Protein AF-A0A1W2E796-F1 (afdb_monomer)

Secondary structure (DSSP, 8-state):
---HHHHHHHHHHHHHHHHTT-SS-HHHHHHHHHHHH-PEEEEEEEE-TT--EEEEEEEEE-TTS-EEETTGGGGTSS-SSEEE-TT-GGGGGEEPPP-SSS-TTT-GGGTTS---SS-HHHHHHHHHHTT---TTTTSS--HHHHHHHHHHHTTSHHHHHHHHHHHHTT-----

Sequence (175 aa):
MLSKDDMAAIKDYRHEMRLAGCWGACYEVSCFIEHRYGFRRFDGVYQLSDGTPVFKHSWNVTPDGGIIDGTADQFFHGEDVATHGAGDPRAVRYREKFTRAHNPARVDWLAAHTYIGMPDEEFWSTRYSERRLGPGWWLLDNSDYLAWLNDNADRYWLFARKREEYQTLGYDCAV

Foldseek 3Di:
DDDPVRLVVLLVQQLVVLLVQDDLCQVVSQVVCCVVPVFAKDWAFFADPLRQTDDTGMWTADPQGKTWGSRCVLLVPPDNIDTGGHPRPSCLRDDHFFDPVRDLVVDVVCVPRRDPPDGNVCSVVVCVVVVNDAQSNVDPDCPVVLVCLVVCCVSRVVSVVVVVVRVVSVDPSDD

Solvent-accessible surface area (backbone atoms only — not comparable to full-atom values): 9917 Å² total; per-residue (Å²): 133,84,53,74,68,53,54,48,54,44,48,53,51,34,51,53,39,28,64,74,57,34,77,70,24,24,60,63,39,20,50,49,43,23,73,75,71,68,24,48,62,46,72,25,27,34,35,44,97,72,29,46,71,72,47,83,39,33,30,22,36,39,98,79,59,18,41,39,26,61,41,37,43,77,72,67,80,85,37,55,64,38,75,40,58,56,85,38,78,70,55,73,28,58,40,72,67,41,35,96,86,51,32,47,94,81,32,77,94,42,54,88,52,70,64,72,84,70,32,49,69,58,51,52,56,50,35,53,75,69,66,72,59,60,86,53,62,92,43,97,71,35,62,68,53,38,52,49,49,60,77,41,11,83,73,21,62,57,48,32,53,50,51,51,51,40,46,75,72,68,45,83,61,76,130

pLDDT: mean 90.99, std 6.76, range [50.22, 98.62]

Structure (mmCIF, N/CA/C/O backbone):
data_AF-A0A1W2E796-F1
#
_entry.id   AF-A0A1W2E796-F1
#
loop_
_atom_site.group_PDB
_atom_site.id
_atom_site.type_symbol
_atom_site.label_atom_id
_atom_site.label_alt_id
_atom_site.label_comp_id
_atom_site.label_asym_id
_atom_site.label_entity_id
_atom_site.label_seq_id
_atom_site.pdbx_PDB_ins_code
_atom_site.Cartn_x
_atom_site.Cartn_y
_atom_site.Cartn_z
_atom_site.occupancy
_atom_site.B_iso_or_equiv
_atom_site.auth_seq_id
_atom_site.auth_comp_id
_atom_site.auth_asym_id
_atom_site.auth_atom_id
_atom_site.pdbx_PDB_model_num
ATOM 1 N N . MET A 1 1 ? -9.153 -1.750 19.933 1.00 77.00 1 MET A N 1
ATOM 2 C CA . MET A 1 1 ? -8.018 -2.553 19.426 1.00 77.00 1 MET A CA 1
ATOM 3 C C . MET A 1 1 ? -8.557 -3.919 19.025 1.00 77.00 1 MET A C 1
ATOM 5 O O . MET A 1 1 ? -9.412 -4.422 19.745 1.00 77.00 1 MET A O 1
ATOM 9 N N . LEU A 1 2 ? -8.135 -4.461 17.881 1.00 90.75 2 LEU A N 1
ATOM 10 C CA . LEU A 1 2 ? -8.587 -5.773 17.400 1.00 90.75 2 LEU A CA 1
ATOM 11 C C . LEU A 1 2 ? -8.059 -6.905 18.291 1.00 90.75 2 LEU A C 1
ATOM 13 O O . LEU A 1 2 ? -6.928 -6.832 18.777 1.00 90.75 2 LEU A O 1
ATOM 17 N N . SER A 1 3 ? -8.863 -7.948 18.501 1.00 94.88 3 SER A N 1
ATOM 18 C CA . SER A 1 3 ? -8.407 -9.180 19.154 1.00 94.88 3 SER A CA 1
ATOM 19 C C . SER A 1 3 ? -7.580 -10.044 18.192 1.00 94.88 3 SER A C 1
ATOM 21 O O . SER A 1 3 ? -7.547 -9.803 16.986 1.00 94.88 3 SER A O 1
ATOM 23 N N . LYS A 1 4 ? -6.917 -11.090 18.703 1.00 94.62 4 LYS A N 1
ATOM 24 C CA . LYS A 1 4 ? -6.199 -12.050 17.844 1.00 94.62 4 LYS A CA 1
ATOM 25 C C . LYS A 1 4 ? -7.134 -12.755 16.859 1.00 94.62 4 LYS A C 1
ATOM 27 O O . LYS A 1 4 ? -6.747 -12.950 15.710 1.00 94.62 4 LYS A O 1
ATOM 32 N N . ASP A 1 5 ? -8.344 -13.082 17.297 1.00 97.06 5 ASP A N 1
ATOM 33 C CA . ASP A 1 5 ? -9.340 -13.764 16.468 1.00 97.06 5 ASP A CA 1
ATOM 34 C C . ASP A 1 5 ? -9.862 -12.838 15.365 1.00 97.06 5 ASP A C 1
ATOM 36 O O . ASP A 1 5 ? -10.059 -13.270 14.231 1.00 97.06 5 ASP A O 1
ATOM 40 N N . ASP A 1 6 ? -9.996 -11.540 15.653 1.00 97.25 6 ASP A N 1
ATOM 41 C CA . ASP A 1 6 ? -10.352 -10.558 14.627 1.00 97.25 6 ASP A CA 1
ATOM 42 C C . ASP A 1 6 ? -9.260 -10.429 13.566 1.00 97.25 6 ASP A C 1
ATOM 44 O O . ASP A 1 6 ? -9.542 -10.411 12.370 1.00 97.25 6 ASP A O 1
ATOM 48 N N . MET A 1 7 ? -7.998 -10.384 14.001 1.00 97.00 7 MET A N 1
ATOM 49 C CA . MET A 1 7 ? -6.854 -10.328 13.093 1.00 97.00 7 MET A CA 1
ATOM 50 C C . MET A 1 7 ? -6.779 -11.588 12.224 1.00 97.00 7 MET A C 1
ATOM 52 O O . MET A 1 7 ? -6.464 -11.484 11.044 1.00 97.00 7 MET A O 1
ATOM 56 N N . ALA A 1 8 ? -7.090 -12.765 12.774 1.00 97.56 8 ALA A N 1
ATOM 57 C CA . ALA A 1 8 ? -7.173 -14.005 12.005 1.00 97.56 8 ALA A CA 1
ATOM 58 C C . ALA A 1 8 ? -8.294 -13.947 10.955 1.00 97.56 8 ALA A C 1
ATOM 60 O O . ALA A 1 8 ? -8.035 -14.198 9.782 1.00 97.56 8 ALA A O 1
ATOM 61 N N . ALA A 1 9 ? -9.496 -13.504 11.335 1.00 98.19 9 ALA A N 1
ATOM 62 C CA . ALA A 1 9 ? -10.619 -13.374 10.406 1.00 98.19 9 ALA A CA 1
ATOM 63 C C . ALA A 1 9 ? -10.318 -12.415 9.239 1.00 98.19 9 ALA A C 1
ATOM 65 O O . ALA A 1 9 ? -10.684 -12.690 8.097 1.00 98.19 9 ALA A O 1
ATOM 66 N N . ILE A 1 10 ? -9.620 -11.307 9.506 1.00 98.38 10 ILE A N 1
ATOM 67 C CA . ILE A 1 10 ? -9.170 -10.369 8.467 1.00 98.38 10 ILE A CA 1
ATOM 68 C C . ILE A 1 10 ? -8.186 -11.045 7.506 1.00 98.38 10 ILE A C 1
ATOM 70 O O . ILE A 1 10 ? -8.318 -10.895 6.291 1.00 98.38 10 ILE A O 1
ATOM 74 N N . LYS A 1 11 ? -7.214 -11.803 8.029 1.00 97.50 11 LYS A N 1
ATOM 75 C CA . LYS A 1 11 ? -6.225 -12.520 7.209 1.00 97.50 11 LYS A CA 1
ATOM 76 C C . LYS A 1 11 ? -6.872 -13.582 6.330 1.00 97.50 11 LYS A C 1
ATOM 78 O O . LYS A 1 11 ? -6.519 -13.680 5.155 1.00 97.50 11 LYS A O 1
ATOM 83 N N . ASP A 1 12 ? -7.818 -14.334 6.882 1.00 98.00 12 ASP A N 1
ATOM 84 C CA . ASP A 1 12 ? -8.542 -15.375 6.156 1.00 98.00 12 ASP A CA 1
ATOM 85 C C . ASP A 1 12 ? -9.365 -14.764 5.018 1.00 98.00 12 ASP A C 1
ATOM 87 O O . ASP A 1 12 ? -9.247 -15.193 3.869 1.00 98.00 12 ASP A O 1
ATOM 91 N N . TYR A 1 13 ? -10.106 -13.687 5.299 1.00 98.25 13 TYR A N 1
ATOM 92 C CA . TYR A 1 13 ? -10.874 -12.978 4.276 1.00 98.25 13 TYR A CA 1
ATOM 93 C C . TYR A 1 13 ? -9.971 -12.377 3.190 1.00 98.25 13 TYR A C 1
ATOM 95 O O . TYR A 1 13 ? -10.226 -12.527 1.995 1.00 98.25 13 TYR A O 1
ATOM 103 N N . ARG A 1 14 ? -8.853 -11.751 3.578 1.00 97.44 14 ARG A N 1
ATOM 104 C CA . ARG A 1 14 ? -7.844 -11.256 2.630 1.00 97.44 14 ARG A CA 1
ATOM 105 C C . ARG A 1 14 ? -7.321 -12.368 1.730 1.00 97.44 14 ARG A C 1
ATOM 107 O O . ARG A 1 14 ? -7.139 -12.154 0.531 1.00 97.44 14 ARG A O 1
ATOM 114 N N . HIS A 1 15 ? -7.042 -13.536 2.301 1.00 95.94 15 HIS A N 1
ATOM 115 C CA . HIS A 1 15 ? -6.559 -14.678 1.543 1.00 95.94 15 HIS A CA 1
ATOM 116 C C . HIS A 1 15 ? -7.599 -15.150 0.519 1.00 95.94 15 HIS A C 1
ATOM 118 O O . HIS A 1 15 ? -7.257 -15.329 -0.651 1.00 95.94 15 HIS A O 1
ATOM 124 N N . GLU A 1 16 ? -8.862 -15.266 0.930 1.00 96.69 16 GLU A N 1
ATOM 125 C CA . GLU A 1 16 ? -9.983 -15.609 0.052 1.00 96.69 16 GLU A CA 1
ATOM 126 C C . GLU A 1 16 ? -10.111 -14.627 -1.123 1.00 96.69 16 GLU A C 1
ATOM 128 O O . GLU A 1 16 ? -10.174 -15.045 -2.279 1.00 96.69 16 GLU A O 1
ATOM 133 N N . MET A 1 17 ? -10.058 -13.319 -0.859 1.00 96.50 17 MET A N 1
ATOM 134 C CA . MET A 1 17 ? -10.175 -12.301 -1.912 1.00 96.50 17 MET A CA 1
ATOM 135 C C . MET A 1 17 ? -8.996 -12.328 -2.889 1.00 96.50 17 MET A C 1
ATOM 137 O O . MET A 1 17 ? -9.176 -12.173 -4.098 1.00 96.50 17 MET A O 1
ATOM 141 N N . ARG A 1 18 ? -7.775 -12.592 -2.412 1.00 94.50 18 ARG A N 1
ATOM 142 C CA . ARG A 1 18 ? -6.616 -12.766 -3.304 1.00 94.50 18 ARG A CA 1
ATOM 143 C C . ARG A 1 18 ? -6.764 -13.991 -4.203 1.00 94.50 18 ARG A C 1
ATOM 145 O O . ARG A 1 18 ? -6.424 -13.911 -5.382 1.00 94.50 18 ARG A O 1
ATOM 152 N N . LEU A 1 19 ? -7.301 -15.096 -3.680 1.00 93.38 19 LEU A N 1
ATOM 153 C CA . LEU A 1 19 ? -7.630 -16.279 -4.485 1.00 93.38 19 LEU A CA 1
ATOM 154 C C . LEU A 1 19 ? -8.723 -15.982 -5.521 1.00 93.38 19 LEU A C 1
ATOM 156 O O . LEU A 1 19 ? -8.647 -16.476 -6.644 1.00 93.38 19 LEU A O 1
ATOM 160 N N . ALA A 1 20 ? -9.692 -15.129 -5.181 1.00 92.56 20 ALA A N 1
ATOM 161 C CA . ALA A 1 20 ? -10.734 -14.669 -6.099 1.00 92.56 20 ALA A CA 1
ATOM 162 C C . ALA A 1 20 ? -10.224 -13.701 -7.187 1.00 92.56 20 ALA A C 1
ATOM 164 O O . ALA A 1 20 ? -10.964 -13.360 -8.109 1.00 92.56 20 ALA A O 1
ATOM 165 N N . GLY A 1 21 ? -8.955 -13.283 -7.127 1.00 86.12 21 GLY A N 1
ATOM 166 C CA . GLY A 1 21 ? -8.363 -12.381 -8.107 1.00 86.12 21 GLY A CA 1
ATOM 167 C C . GLY A 1 21 ? -8.422 -10.910 -7.735 1.00 86.12 21 GLY A C 1
ATOM 168 O O . GLY A 1 21 ? -8.435 -10.079 -8.633 1.00 86.12 21 GLY A O 1
ATOM 169 N N . CYS A 1 22 ? -8.440 -10.559 -6.452 1.00 85.88 22 CYS A N 1
ATOM 170 C CA . CYS A 1 22 ? -8.229 -9.181 -6.015 1.00 85.88 22 CYS A CA 1
ATOM 171 C C . CYS A 1 22 ? -6.731 -8.953 -5.749 1.00 85.88 22 CYS A C 1
ATOM 173 O O . CYS A 1 22 ? -6.144 -9.563 -4.852 1.00 85.88 22 CYS A O 1
ATOM 175 N N . TRP A 1 23 ? -6.081 -8.078 -6.526 1.00 82.25 23 TRP A N 1
ATOM 176 C CA . TRP A 1 23 ? -4.669 -7.738 -6.303 1.00 82.25 23 TRP A CA 1
ATOM 177 C C . TRP A 1 23 ? -4.536 -6.905 -5.039 1.00 82.25 23 TRP A C 1
ATOM 179 O O . TRP A 1 23 ? -5.176 -5.863 -4.924 1.00 82.25 23 TRP A O 1
ATOM 189 N N . GLY A 1 24 ? -3.747 -7.361 -4.070 1.00 77.88 24 GLY A N 1
ATOM 190 C CA . GLY A 1 24 ? -3.582 -6.640 -2.807 1.00 77.88 24 GLY A CA 1
ATOM 191 C C . GLY A 1 24 ? -4.846 -6.546 -1.935 1.00 77.88 24 GLY A C 1
ATOM 192 O O . GLY A 1 24 ? -4.701 -6.225 -0.769 1.00 77.88 24 GLY A O 1
ATOM 193 N N . ALA A 1 25 ? -6.044 -6.880 -2.439 1.00 94.81 25 ALA A N 1
ATOM 194 C CA . ALA A 1 25 ? -7.341 -7.004 -1.750 1.00 94.81 25 ALA A CA 1
ATOM 195 C C . ALA A 1 25 ? -7.724 -5.875 -0.764 1.00 94.81 25 ALA A C 1
ATOM 197 O O . ALA A 1 25 ? -8.608 -6.056 0.072 1.00 94.81 25 ALA A O 1
ATOM 198 N N . CYS A 1 26 ? -7.055 -4.719 -0.815 1.00 96.94 26 CYS A N 1
ATOM 199 C CA . CYS A 1 26 ? -7.192 -3.659 0.186 1.00 96.94 26 CYS A CA 1
ATOM 200 C C . CYS A 1 26 ? -8.608 -3.080 0.227 1.00 96.94 26 CYS A C 1
ATOM 202 O O . CYS A 1 26 ? -9.157 -2.848 1.306 1.00 96.94 26 CYS A O 1
ATOM 204 N N . TYR A 1 27 ? -9.243 -2.914 -0.933 1.00 97.06 27 TYR A N 1
ATOM 205 C CA . TYR A 1 27 ? -10.616 -2.432 -1.015 1.00 97.06 27 TYR A CA 1
ATOM 206 C C . TYR A 1 27 ? -11.592 -3.425 -0.373 1.00 97.06 27 TYR A C 1
ATOM 208 O O . TYR A 1 27 ? -12.338 -3.063 0.533 1.00 97.06 27 TYR A O 1
ATOM 216 N N . GLU A 1 28 ? -11.554 -4.692 -0.784 1.00 98.31 28 GLU A N 1
ATOM 217 C CA . GLU A 1 28 ? -12.464 -5.725 -0.292 1.00 98.31 28 GLU A CA 1
ATOM 218 C C . GLU A 1 28 ? -12.282 -5.952 1.210 1.00 98.31 28 GLU A C 1
ATOM 220 O O . GLU A 1 28 ? -13.256 -5.979 1.964 1.00 98.31 28 GLU A O 1
ATOM 225 N N . VAL A 1 29 ? -11.033 -6.060 1.667 1.00 98.50 29 VAL A N 1
ATOM 226 C CA . VAL A 1 29 ? -10.709 -6.270 3.082 1.00 98.50 29 VAL A CA 1
ATOM 227 C C . VAL A 1 29 ? -11.136 -5.075 3.927 1.00 98.50 29 VAL A C 1
ATOM 229 O O . VAL A 1 29 ? -11.687 -5.262 5.011 1.00 98.50 29 VAL A O 1
ATOM 232 N N . SER A 1 30 ? -10.948 -3.849 3.441 1.00 98.44 30 SER A N 1
ATOM 233 C CA . SER A 1 30 ? -11.383 -2.666 4.185 1.00 98.44 30 SER A CA 1
ATOM 234 C C . SER A 1 30 ? -12.910 -2.524 4.236 1.00 98.44 30 SER A C 1
ATOM 236 O O . SER A 1 30 ? -13.445 -2.123 5.273 1.00 98.44 30 SER A O 1
ATOM 238 N N . CYS A 1 31 ? -13.638 -2.940 3.193 1.00 98.50 31 CYS A N 1
ATOM 239 C CA . CYS A 1 31 ? -15.100 -3.082 3.235 1.00 98.50 31 CYS A CA 1
ATOM 240 C C . CYS A 1 31 ? -15.539 -4.144 4.253 1.00 98.50 31 CYS A C 1
ATOM 242 O O . CYS A 1 31 ? -16.462 -3.911 5.034 1.00 98.50 31 CYS A O 1
ATOM 244 N N . PHE A 1 32 ? -14.864 -5.297 4.292 1.00 98.62 32 PHE A N 1
ATOM 245 C CA . PHE A 1 32 ? -15.122 -6.330 5.297 1.00 98.62 32 PHE A CA 1
ATOM 246 C C . PHE A 1 32 ? -14.927 -5.798 6.719 1.00 98.62 32 PHE A C 1
ATOM 248 O O . PHE A 1 32 ? -15.794 -5.997 7.571 1.00 98.62 32 PHE A O 1
ATOM 255 N N . ILE A 1 33 ? -13.831 -5.078 6.971 1.00 98.50 33 ILE A N 1
ATOM 256 C CA . ILE A 1 33 ? -13.550 -4.485 8.282 1.00 98.50 33 ILE A CA 1
ATOM 257 C C . ILE A 1 33 ? -14.624 -3.453 8.657 1.00 98.50 33 ILE A C 1
ATOM 259 O O . ILE A 1 33 ? -15.108 -3.455 9.791 1.00 98.50 33 ILE A O 1
ATOM 263 N N . GLU A 1 34 ? -15.034 -2.604 7.713 1.00 98.50 34 GLU A N 1
ATOM 264 C CA . GLU A 1 34 ? -16.083 -1.605 7.931 1.00 98.50 34 GLU A CA 1
ATOM 265 C C . GLU A 1 34 ? -17.417 -2.257 8.291 1.00 98.50 34 GLU A C 1
ATOM 267 O O . GLU A 1 34 ? -18.029 -1.897 9.297 1.00 98.50 34 GLU A O 1
ATOM 272 N N . HIS A 1 35 ? -17.844 -3.264 7.532 1.00 98.38 35 HIS A N 1
ATOM 273 C CA . HIS A 1 35 ? -19.115 -3.939 7.777 1.00 98.38 35 HIS A CA 1
ATOM 274 C C . HIS A 1 35 ? -19.115 -4.797 9.041 1.00 98.38 35 HIS A C 1
ATOM 276 O O . HIS A 1 35 ? -20.128 -4.857 9.738 1.00 98.38 35 HIS A O 1
ATOM 282 N N . ARG A 1 36 ? -18.002 -5.468 9.349 1.00 98.12 36 ARG A N 1
ATOM 283 C CA . ARG A 1 36 ? -17.921 -6.388 10.488 1.00 98.12 36 ARG A CA 1
ATOM 284 C C . ARG A 1 36 ? -17.690 -5.673 11.814 1.00 98.12 36 ARG A C 1
ATOM 286 O O . ARG A 1 36 ? -18.239 -6.099 12.827 1.00 98.12 36 ARG A O 1
ATOM 293 N N . TYR A 1 37 ? -16.877 -4.619 11.814 1.00 97.19 37 TYR A N 1
ATOM 294 C CA . TYR A 1 37 ? -16.407 -3.965 13.039 1.00 97.19 37 TYR A CA 1
ATOM 295 C C . TYR A 1 37 ? -16.870 -2.511 13.180 1.00 97.19 37 TYR A C 1
ATOM 297 O O . TYR A 1 37 ? -16.669 -1.909 14.233 1.00 97.19 37 TYR A O 1
ATOM 305 N N . GLY A 1 38 ? -17.489 -1.931 12.147 1.00 97.50 38 GLY A N 1
ATOM 306 C CA . GLY A 1 38 ? -17.950 -0.541 12.158 1.00 97.50 38 GLY A CA 1
ATOM 307 C C . GLY A 1 38 ? -16.827 0.491 12.023 1.00 97.50 38 GLY A C 1
ATOM 308 O O . GLY A 1 38 ? -17.042 1.667 12.317 1.00 97.50 38 GLY A O 1
ATOM 309 N N . PHE A 1 39 ? -15.622 0.081 11.616 1.00 98.06 39 PHE A N 1
ATOM 310 C CA . PHE A 1 39 ? -14.493 0.996 11.431 1.00 98.06 39 PHE A CA 1
ATOM 311 C C . PHE A 1 39 ? -14.528 1.610 10.038 1.00 98.06 39 PHE A C 1
ATOM 313 O O . PHE A 1 39 ? -14.464 0.899 9.037 1.00 98.06 39 PHE A O 1
ATOM 320 N N . ARG A 1 40 ? -14.606 2.938 9.972 1.00 98.06 40 ARG A N 1
ATOM 321 C CA . ARG A 1 40 ? -14.843 3.665 8.725 1.00 98.06 40 ARG A CA 1
ATOM 322 C C . ARG A 1 40 ? -13.733 3.407 7.717 1.00 98.06 40 ARG A C 1
ATOM 324 O O . ARG A 1 40 ? -12.563 3.592 8.038 1.00 98.06 40 ARG A O 1
ATOM 331 N N . ARG A 1 41 ? -14.098 3.054 6.492 1.00 98.19 41 ARG A N 1
ATOM 332 C CA . ARG A 1 41 ? -13.163 2.868 5.385 1.00 98.19 41 ARG A CA 1
ATOM 333 C C . ARG A 1 41 ? -12.707 4.208 4.806 1.00 98.19 41 ARG A C 1
ATOM 335 O O . ARG A 1 41 ? -13.487 5.157 4.694 1.00 98.19 41 ARG A O 1
ATOM 342 N N . PHE A 1 42 ? -11.446 4.258 4.403 1.00 97.62 42 PHE A N 1
ATOM 343 C CA . PHE A 1 42 ? -10.829 5.358 3.672 1.00 97.62 42 PHE A CA 1
ATOM 344 C C . PHE A 1 42 ? -10.106 4.827 2.437 1.00 97.62 42 PHE A C 1
ATOM 346 O O . PHE A 1 42 ? -9.532 3.742 2.473 1.00 97.62 42 PHE A O 1
ATOM 353 N N . ASP A 1 43 ? -10.127 5.623 1.367 1.00 96.69 43 ASP A N 1
ATOM 354 C CA . ASP A 1 43 ? -9.371 5.390 0.139 1.00 96.69 43 ASP A CA 1
ATOM 355 C C . ASP A 1 43 ? -8.357 6.510 -0.054 1.00 96.69 43 ASP A C 1
ATOM 357 O O . ASP A 1 43 ? -8.679 7.697 0.048 1.00 96.69 43 ASP A O 1
ATOM 361 N N . GLY A 1 44 ? -7.136 6.142 -0.404 1.00 95.88 44 GLY A N 1
ATOM 362 C CA . GLY A 1 44 ? -6.083 7.108 -0.627 1.00 95.88 44 GLY A CA 1
ATOM 363 C C . GLY A 1 44 ? -4.823 6.454 -1.150 1.00 95.88 44 GLY A C 1
ATOM 364 O O . GLY A 1 44 ? -4.855 5.696 -2.121 1.00 95.88 44 GLY A O 1
ATOM 365 N N . VAL A 1 45 ? -3.699 6.807 -0.545 1.00 96.44 45 VAL A N 1
ATOM 366 C CA . VAL A 1 45 ? -2.368 6.425 -0.988 1.00 96.44 45 VAL A CA 1
ATOM 367 C C . VAL A 1 45 ? -1.510 6.076 0.214 1.00 96.44 45 VAL A C 1
ATOM 369 O O . VAL A 1 45 ? -1.441 6.834 1.184 1.00 96.44 45 VAL A O 1
ATOM 372 N N . TYR A 1 46 ? -0.829 4.937 0.109 1.00 96.25 46 TYR A N 1
ATOM 373 C CA . TYR A 1 46 ? 0.296 4.619 0.973 1.00 96.25 46 TYR A CA 1
ATOM 374 C C . TYR A 1 46 ? 1.553 5.305 0.431 1.00 96.25 46 TYR A C 1
ATOM 376 O O . TYR A 1 46 ? 1.809 5.255 -0.776 1.00 96.25 46 TYR A O 1
ATOM 384 N N . GLN A 1 47 ? 2.335 5.955 1.290 1.00 95.44 47 GLN A N 1
ATOM 385 C CA . GLN A 1 47 ? 3.489 6.758 0.884 1.00 95.44 47 GLN A CA 1
ATOM 386 C C . GLN A 1 47 ? 4.761 6.464 1.681 1.00 95.44 47 GLN A C 1
ATOM 388 O O . GLN A 1 47 ? 4.740 5.911 2.782 1.00 95.44 47 GLN A O 1
ATOM 393 N N . LEU A 1 48 ? 5.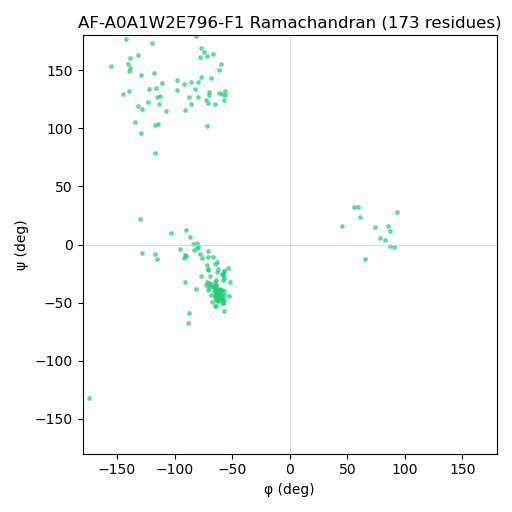894 6.892 1.130 1.00 92.75 48 LEU A N 1
ATOM 394 C CA . LEU A 1 48 ? 7.153 6.982 1.850 1.00 92.75 48 LEU A CA 1
ATOM 395 C C . LEU A 1 48 ? 7.172 8.180 2.815 1.00 92.75 48 LEU A C 1
ATOM 397 O O . LEU A 1 48 ? 6.329 9.072 2.744 1.00 92.75 48 LEU A O 1
ATOM 401 N N . SER A 1 49 ? 8.135 8.212 3.741 1.00 88.94 49 SER A N 1
ATOM 402 C CA . SER A 1 49 ? 8.274 9.309 4.715 1.00 88.94 49 SER A CA 1
ATOM 403 C C . SER A 1 49 ? 8.571 10.663 4.065 1.00 88.94 49 SER A C 1
ATOM 405 O O . SER A 1 49 ? 8.275 11.699 4.651 1.00 88.94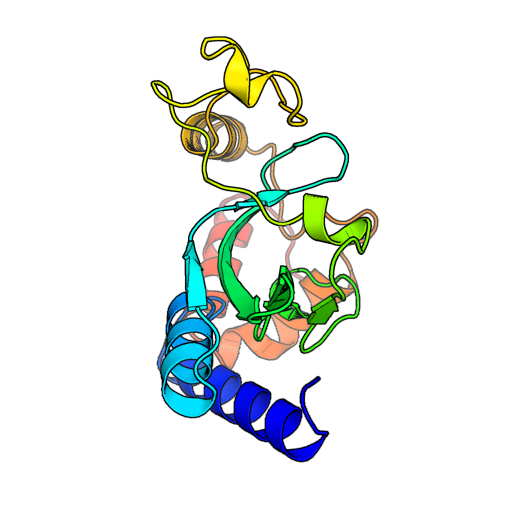 49 SER A O 1
ATOM 407 N N . ASP A 1 50 ? 9.133 10.653 2.858 1.00 89.44 50 ASP A N 1
ATOM 408 C CA . ASP A 1 50 ? 9.390 11.834 2.028 1.00 89.44 50 ASP A CA 1
ATOM 409 C C . ASP A 1 50 ? 8.188 12.237 1.148 1.00 89.44 50 ASP A C 1
ATOM 411 O O . ASP A 1 50 ? 8.294 13.144 0.326 1.00 89.44 50 ASP A O 1
ATOM 415 N N . GLY A 1 51 ? 7.033 11.588 1.326 1.00 90.38 51 GLY A N 1
ATOM 416 C CA . GLY A 1 51 ? 5.804 11.872 0.588 1.00 90.38 51 GLY A CA 1
ATOM 417 C C . GLY A 1 51 ? 5.669 11.121 -0.737 1.00 90.38 51 GLY A C 1
ATOM 418 O O . GLY A 1 51 ? 4.657 11.285 -1.427 1.00 90.38 51 GLY A O 1
ATOM 419 N N . THR A 1 52 ? 6.663 10.310 -1.120 1.00 93.12 52 THR A N 1
ATOM 420 C CA . THR A 1 52 ? 6.636 9.578 -2.391 1.00 93.12 52 THR A CA 1
ATOM 421 C C . THR A 1 52 ? 5.496 8.557 -2.395 1.00 93.12 52 THR A C 1
ATOM 423 O O . THR A 1 52 ? 5.472 7.679 -1.530 1.00 93.12 52 THR A O 1
ATOM 426 N N . PRO A 1 53 ? 4.541 8.631 -3.341 1.00 95.25 53 PRO A N 1
ATOM 427 C CA . PRO A 1 53 ? 3.398 7.731 -3.364 1.00 95.25 53 PRO A CA 1
ATOM 428 C C . PRO A 1 53 ? 3.827 6.330 -3.808 1.00 95.25 53 PRO A C 1
ATOM 430 O O . PRO A 1 53 ? 4.388 6.144 -4.888 1.00 95.25 53 PRO A O 1
ATOM 433 N N . VAL A 1 54 ? 3.534 5.328 -2.983 1.00 94.44 54 VAL A N 1
ATOM 434 C CA . VAL A 1 54 ? 3.860 3.925 -3.259 1.00 94.44 54 VAL A CA 1
ATOM 435 C C . VAL A 1 54 ? 2.738 3.285 -4.062 1.00 94.44 54 VAL A C 1
ATOM 437 O O . VAL A 1 54 ? 2.957 2.835 -5.186 1.00 94.44 54 VAL A O 1
ATOM 440 N N . PHE A 1 55 ? 1.523 3.285 -3.510 1.00 90.69 55 PHE A N 1
ATOM 441 C CA . PHE A 1 55 ? 0.384 2.585 -4.095 1.00 90.69 55 PHE A CA 1
ATOM 442 C C . PHE A 1 55 ? -0.953 3.207 -3.666 1.00 90.69 55 PHE A C 1
ATOM 444 O O . PHE A 1 55 ? -1.041 3.815 -2.597 1.00 90.69 55 PHE A O 1
ATOM 451 N N . LYS A 1 56 ? -2.003 3.053 -4.486 1.00 94.81 56 LYS A N 1
ATOM 452 C CA . LYS A 1 56 ? -3.378 3.397 -4.084 1.00 94.81 56 LYS A CA 1
ATOM 453 C C . LYS A 1 56 ? -3.859 2.397 -3.055 1.00 94.81 56 LYS A C 1
ATOM 455 O O . LYS A 1 56 ? -3.795 1.206 -3.308 1.00 94.81 56 LYS A O 1
ATOM 460 N N . HIS A 1 57 ? -4.372 2.863 -1.936 1.00 97.38 57 HIS A N 1
ATOM 461 C CA . HIS A 1 57 ? -4.621 1.978 -0.815 1.00 97.38 57 HIS A CA 1
ATOM 462 C C . HIS A 1 57 ? -5.939 2.273 -0.127 1.00 97.38 57 HIS A C 1
ATOM 464 O O . HIS A 1 57 ? -6.379 3.424 -0.113 1.00 97.38 57 HIS A O 1
ATOM 470 N N . SER A 1 58 ? -6.523 1.239 0.469 1.00 98.00 58 SER A N 1
ATOM 471 C CA . SER A 1 58 ? -7.712 1.350 1.305 1.00 98.00 58 SER A CA 1
ATOM 472 C C . SER A 1 58 ? -7.413 0.794 2.694 1.00 98.00 58 SER A C 1
ATOM 474 O O . SER A 1 58 ? -6.828 -0.278 2.833 1.00 98.00 58 SER A O 1
ATOM 476 N N . TRP A 1 59 ? -7.816 1.531 3.724 1.00 98.38 59 TRP A N 1
ATOM 477 C CA . TRP A 1 59 ? -7.630 1.171 5.132 1.00 98.38 59 TRP A CA 1
ATOM 478 C C . TRP A 1 59 ? -8.857 1.594 5.940 1.00 98.38 59 TRP A C 1
ATOM 480 O O . TRP A 1 59 ? -9.784 2.213 5.412 1.00 98.38 59 TRP A O 1
ATOM 490 N N . ASN A 1 60 ? -8.873 1.281 7.232 1.00 98.38 60 ASN A N 1
ATOM 491 C CA . ASN A 1 60 ? -9.955 1.661 8.130 1.00 98.38 60 ASN A CA 1
ATOM 492 C C . ASN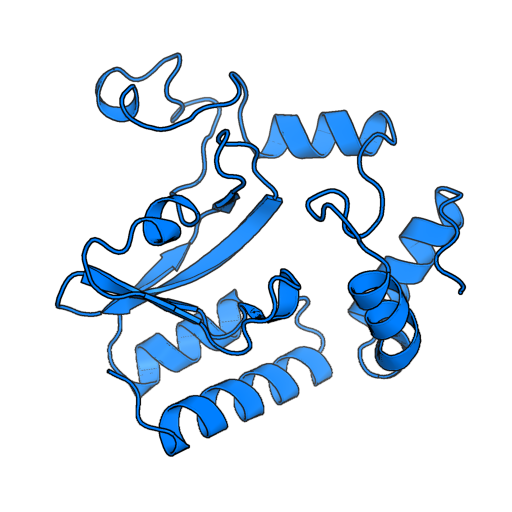 A 1 60 ? -9.453 2.577 9.240 1.00 98.38 60 ASN A C 1
ATOM 494 O O . ASN A 1 60 ? -8.321 2.452 9.707 1.00 98.38 60 ASN A O 1
ATOM 498 N N . VAL A 1 61 ? -10.322 3.481 9.678 1.00 97.75 61 VAL A N 1
ATOM 499 C CA . VAL A 1 61 ? -10.091 4.389 10.797 1.00 97.75 61 VAL A CA 1
ATOM 500 C C . VAL A 1 61 ? -11.070 4.057 11.916 1.00 97.75 61 VAL A C 1
ATOM 502 O O . VAL A 1 61 ? -12.285 3.971 11.708 1.00 97.75 61 VAL A O 1
ATOM 505 N N . THR A 1 62 ? -10.537 3.837 13.111 1.00 96.81 62 THR A N 1
ATOM 506 C CA . THR A 1 62 ? -11.322 3.561 14.316 1.00 96.81 62 THR A CA 1
ATOM 507 C C . THR A 1 62 ? -11.926 4.856 14.881 1.00 96.81 62 THR A C 1
ATOM 509 O O . THR A 1 62 ? -11.455 5.948 14.560 1.00 96.81 62 THR A O 1
ATOM 512 N N . PRO A 1 63 ? -12.968 4.791 15.735 1.00 95.94 63 PRO A N 1
ATOM 513 C CA . PRO A 1 63 ? -13.618 5.993 16.276 1.00 95.94 63 PRO A CA 1
ATOM 514 C C . PRO A 1 63 ? -12.698 6.937 17.067 1.00 95.94 63 PRO A C 1
ATOM 516 O O . PRO A 1 63 ? -12.970 8.130 17.148 1.00 95.94 63 PRO A O 1
ATOM 519 N N . ASP A 1 64 ? -11.617 6.412 17.644 1.00 95.44 64 ASP A N 1
ATOM 520 C CA . ASP A 1 64 ? -10.577 7.172 18.346 1.00 95.44 64 ASP A CA 1
ATOM 521 C C . ASP A 1 64 ? -9.499 7.746 17.407 1.00 95.44 64 ASP A C 1
ATOM 523 O O . ASP A 1 64 ? -8.584 8.420 17.872 1.00 95.44 64 ASP A O 1
ATOM 527 N N . GLY A 1 65 ? -9.604 7.519 16.094 1.00 95.00 65 GLY A N 1
ATOM 528 C CA . GLY A 1 65 ? -8.666 8.022 15.088 1.00 95.00 65 GLY A CA 1
ATOM 529 C C . GLY A 1 65 ? -7.447 7.128 14.843 1.00 95.00 65 GLY A C 1
ATOM 530 O O . GLY A 1 65 ? -6.498 7.566 14.196 1.00 95.00 65 GLY A O 1
ATOM 531 N N . GLY A 1 66 ? -7.446 5.894 15.352 1.00 96.56 66 GLY A N 1
ATOM 532 C CA . GLY A 1 66 ? -6.455 4.879 14.990 1.00 96.56 66 GLY A CA 1
ATOM 533 C C . GLY A 1 66 ? -6.656 4.340 13.570 1.00 96.56 66 GLY A C 1
ATOM 534 O O . GLY A 1 66 ? -7.726 4.489 12.983 1.00 96.56 66 GLY A O 1
ATOM 535 N N . ILE A 1 67 ? -5.627 3.699 13.016 1.00 97.44 67 ILE A N 1
ATOM 536 C CA . ILE A 1 67 ? -5.652 3.066 11.690 1.00 97.44 67 ILE A CA 1
ATOM 537 C C . ILE A 1 67 ? -5.581 1.549 11.836 1.00 97.44 67 ILE A C 1
ATOM 539 O O . ILE A 1 67 ? -4.806 1.021 12.636 1.00 97.44 67 ILE A O 1
ATOM 543 N N . ILE A 1 68 ? -6.364 0.854 11.018 1.00 98.00 68 ILE A N 1
ATOM 544 C CA . ILE A 1 68 ? -6.272 -0.585 10.792 1.00 98.00 68 ILE A CA 1
ATOM 545 C C . ILE A 1 68 ? -6.070 -0.806 9.297 1.00 98.00 68 ILE A C 1
ATOM 547 O O . ILE A 1 68 ? -6.903 -0.400 8.488 1.00 98.00 68 ILE A O 1
ATOM 551 N N . ASP A 1 69 ? -4.988 -1.489 8.945 1.00 98.00 69 ASP A N 1
ATOM 552 C CA . ASP A 1 69 ? -4.713 -1.931 7.585 1.00 98.00 69 ASP A CA 1
ATOM 553 C C . ASP A 1 69 ? -4.675 -3.457 7.541 1.00 98.00 69 ASP A C 1
ATOM 555 O O . ASP A 1 69 ? -3.700 -4.095 7.944 1.00 98.00 69 ASP A O 1
ATOM 559 N N . GLY A 1 70 ? -5.762 -4.041 7.033 1.00 97.81 70 GLY A N 1
ATOM 560 C CA . GLY A 1 70 ? -5.907 -5.486 6.865 1.00 97.81 70 GLY A CA 1
ATOM 561 C C . GLY A 1 70 ? -4.959 -6.101 5.838 1.00 97.81 70 GLY A C 1
ATOM 562 O O . GLY A 1 70 ? -4.860 -7.320 5.755 1.00 97.81 70 GLY A O 1
ATOM 563 N N . THR A 1 71 ? -4.268 -5.282 5.057 1.00 97.44 71 THR A N 1
ATOM 564 C CA . THR A 1 71 ? -3.480 -5.672 3.882 1.00 97.44 71 THR A CA 1
ATOM 565 C C . THR A 1 71 ? -2.069 -5.090 3.914 1.00 97.44 71 THR A C 1
ATOM 567 O O . THR A 1 71 ? -1.422 -4.998 2.873 1.00 97.44 71 THR A O 1
ATOM 570 N N . ALA A 1 72 ? -1.578 -4.720 5.102 1.00 96.31 72 ALA A N 1
ATOM 571 C CA . ALA A 1 72 ? -0.253 -4.131 5.297 1.00 96.31 72 ALA A CA 1
ATOM 572 C C . ALA A 1 72 ? 0.887 -5.029 4.779 1.00 96.31 72 ALA A C 1
ATOM 574 O O . ALA A 1 72 ? 1.930 -4.531 4.345 1.00 96.31 72 ALA A O 1
ATOM 575 N N . ASP A 1 73 ? 0.658 -6.344 4.741 1.00 94.44 73 ASP A N 1
ATOM 576 C CA . ASP A 1 73 ? 1.594 -7.334 4.210 1.00 94.44 73 ASP A CA 1
ATOM 577 C C . ASP A 1 73 ? 1.994 -7.071 2.753 1.00 94.44 73 ASP A C 1
ATOM 579 O O . ASP A 1 73 ? 3.126 -7.355 2.369 1.00 94.44 73 ASP A O 1
ATOM 583 N N . GLN A 1 74 ? 1.124 -6.443 1.953 1.00 91.88 74 GLN A N 1
ATOM 584 C CA . GLN A 1 74 ? 1.427 -6.119 0.555 1.00 91.88 74 GLN A CA 1
ATOM 585 C C . GLN A 1 74 ? 2.579 -5.111 0.394 1.00 91.88 74 GLN A C 1
ATOM 587 O O . GLN A 1 74 ? 3.122 -4.972 -0.703 1.00 91.88 74 GLN A O 1
ATOM 592 N N . PHE A 1 75 ? 2.940 -4.391 1.463 1.00 93.38 75 PHE A N 1
ATOM 593 C CA . PHE A 1 75 ? 4.036 -3.424 1.454 1.00 93.38 75 PHE A CA 1
ATOM 594 C C . PHE A 1 75 ? 5.374 -4.019 1.878 1.00 93.38 75 PHE A C 1
ATOM 596 O O . PHE A 1 75 ? 6.384 -3.354 1.675 1.00 93.38 75 PHE A O 1
ATOM 603 N N . PHE A 1 76 ? 5.397 -5.242 2.428 1.00 91.25 76 PHE A N 1
ATOM 604 C CA . PHE A 1 76 ? 6.620 -5.959 2.817 1.00 91.25 76 PHE A CA 1
ATOM 605 C C . PHE A 1 76 ? 7.486 -5.222 3.851 1.00 91.25 76 PHE A C 1
ATOM 607 O O . PHE A 1 76 ? 8.701 -5.372 3.896 1.00 91.25 76 PHE A O 1
ATOM 614 N N . HIS A 1 77 ? 6.850 -4.456 4.742 1.00 89.38 77 HIS A N 1
ATOM 615 C CA . HIS A 1 77 ? 7.511 -3.833 5.898 1.00 89.38 77 HIS A CA 1
ATOM 616 C C . HIS A 1 77 ? 7.501 -4.716 7.163 1.00 89.38 77 HIS A C 1
ATOM 618 O O . HIS A 1 77 ? 7.795 -4.234 8.254 1.00 89.38 77 HIS A O 1
ATOM 624 N N . GLY A 1 78 ? 7.155 -6.003 7.032 1.00 88.44 78 GLY A N 1
ATOM 625 C CA . GLY A 1 78 ? 7.097 -6.962 8.144 1.00 88.44 78 GLY A CA 1
ATOM 626 C C . GLY A 1 78 ? 5.801 -6.930 8.964 1.00 88.44 78 GLY A C 1
ATOM 627 O O . GLY A 1 78 ? 5.684 -7.656 9.949 1.00 88.44 78 GLY A O 1
ATOM 628 N N . GLU A 1 79 ? 4.819 -6.119 8.570 1.00 91.94 79 GLU A N 1
ATOM 629 C CA . GLU A 1 79 ? 3.493 -6.080 9.192 1.00 91.94 79 GLU A CA 1
ATOM 630 C C . GLU A 1 79 ? 2.508 -6.920 8.378 1.00 91.94 79 GLU A C 1
ATOM 632 O O . GLU A 1 79 ? 2.460 -6.813 7.160 1.00 91.94 79 GLU A O 1
ATOM 637 N N . ASP A 1 80 ? 1.728 -7.765 9.052 1.00 94.50 80 ASP A N 1
ATOM 638 C CA . ASP A 1 80 ? 0.729 -8.613 8.398 1.00 94.50 80 ASP A CA 1
ATOM 639 C C . ASP A 1 80 ? -0.620 -7.876 8.287 1.00 94.50 80 ASP A C 1
ATOM 641 O O . ASP A 1 80 ? -1.061 -7.481 7.209 1.00 94.50 80 ASP A O 1
ATOM 645 N N . VAL A 1 81 ? -1.243 -7.641 9.442 1.00 97.12 81 VAL A N 1
ATOM 646 C CA . VAL A 1 81 ? -2.317 -6.664 9.618 1.00 97.12 81 VAL A CA 1
ATOM 647 C C . VAL A 1 81 ? -1.739 -5.591 10.526 1.00 97.12 81 VAL A C 1
ATOM 649 O O . VAL A 1 81 ? -1.290 -5.908 11.631 1.00 97.12 81 VAL A O 1
ATOM 652 N N . ALA A 1 82 ? -1.705 -4.345 10.063 1.00 95.94 82 ALA A N 1
ATOM 653 C CA . ALA A 1 82 ? -1.154 -3.247 10.842 1.00 95.94 82 ALA A CA 1
ATOM 654 C C . ALA A 1 82 ? -2.252 -2.573 11.668 1.00 95.94 82 ALA A C 1
ATOM 656 O O . ALA A 1 82 ? -3.365 -2.336 11.195 1.00 95.94 82 ALA A O 1
ATOM 657 N N . THR A 1 83 ? -1.923 -2.249 12.917 1.00 95.62 83 THR A N 1
ATOM 658 C CA . THR A 1 83 ? -2.776 -1.451 13.800 1.00 95.62 83 THR A CA 1
ATOM 659 C C . THR A 1 83 ? -1.954 -0.308 14.369 1.00 95.62 83 THR A C 1
ATOM 661 O O . THR A 1 83 ? -0.996 -0.540 15.112 1.00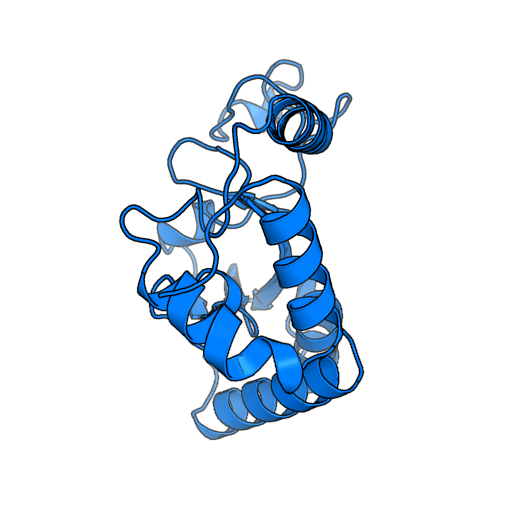 95.62 83 THR A O 1
ATOM 664 N N . HIS A 1 84 ? -2.340 0.918 14.047 1.00 95.12 84 HIS A N 1
ATOM 665 C CA . HIS A 1 84 ? -1.687 2.129 14.520 1.00 95.12 84 HIS A CA 1
ATOM 666 C C . HIS A 1 84 ? -2.641 2.872 15.450 1.00 95.12 84 HIS A C 1
ATOM 668 O O . HIS A 1 84 ? -3.795 3.119 15.102 1.00 95.12 84 HIS A O 1
ATOM 674 N N . GLY A 1 85 ? -2.173 3.213 16.649 1.00 94.88 85 GLY A N 1
ATOM 675 C CA . GLY A 1 85 ? -2.953 4.037 17.567 1.00 94.88 85 GLY A CA 1
ATOM 676 C C . GLY A 1 85 ? -3.141 5.457 17.030 1.00 94.88 85 GLY A C 1
ATOM 677 O O . GLY A 1 85 ? -2.411 5.905 16.143 1.00 94.88 85 GLY A O 1
ATOM 678 N N . ALA A 1 86 ? -4.096 6.187 17.601 1.00 93.56 86 ALA A N 1
ATOM 679 C CA . ALA A 1 86 ? -4.243 7.609 17.322 1.00 93.56 86 ALA A CA 1
ATOM 680 C C . ALA A 1 86 ? -2.928 8.352 17.627 1.00 93.56 86 ALA A C 1
ATOM 682 O O . ALA A 1 86 ? -2.348 8.191 18.702 1.00 93.56 86 ALA A O 1
ATOM 683 N N . GLY A 1 87 ? -2.445 9.144 16.668 1.00 90.06 87 GLY A N 1
ATOM 684 C CA . GLY A 1 87 ? -1.182 9.877 16.792 1.00 90.06 87 GLY A CA 1
ATOM 685 C C .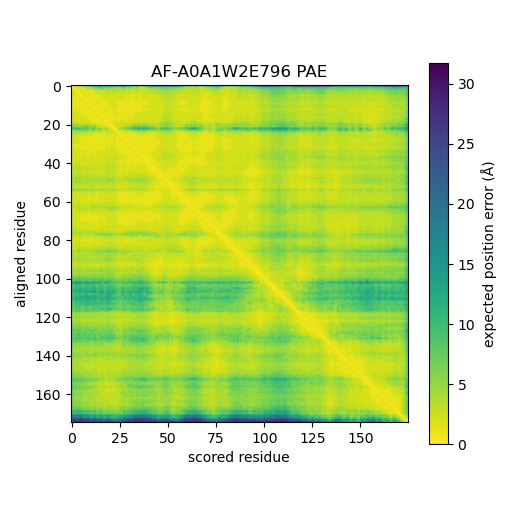 GLY A 1 87 ? 0.091 9.048 16.576 1.00 90.06 87 GLY A C 1
ATOM 686 O O . GLY A 1 87 ? 1.180 9.594 16.744 1.00 90.06 87 GLY A O 1
ATOM 687 N N . ASP A 1 88 ? -0.004 7.767 16.190 1.00 94.19 88 ASP A N 1
ATOM 688 C CA . ASP A 1 88 ? 1.168 6.991 15.757 1.00 94.19 88 ASP A CA 1
ATOM 689 C C . ASP A 1 88 ? 1.846 7.721 14.577 1.00 94.19 88 ASP A C 1
ATOM 691 O O . ASP A 1 88 ? 1.188 7.981 13.565 1.00 94.19 88 ASP A O 1
ATOM 695 N N . PRO A 1 89 ? 3.151 8.043 14.653 1.00 91.31 89 PRO A N 1
ATOM 696 C CA . PRO A 1 89 ? 3.862 8.710 13.566 1.00 91.31 89 PRO A CA 1
ATOM 697 C C . PRO A 1 89 ? 3.805 7.955 12.236 1.00 91.31 89 PRO A C 1
ATOM 699 O O . PRO A 1 89 ? 3.967 8.565 11.185 1.00 91.31 89 PRO A O 1
ATOM 702 N N . A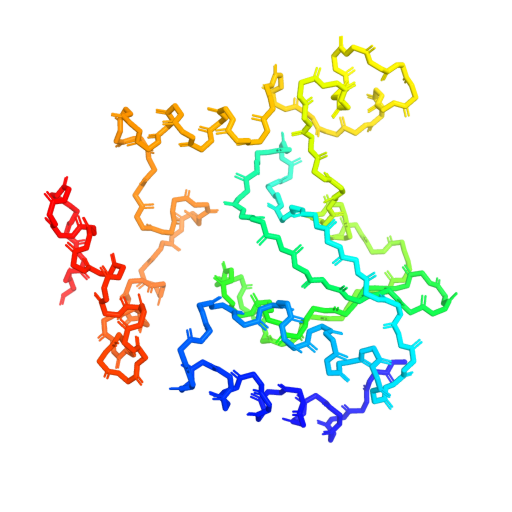RG A 1 90 ? 3.561 6.639 12.246 1.00 90.94 90 ARG A N 1
ATOM 703 C CA . ARG A 1 90 ? 3.397 5.833 11.029 1.00 90.94 90 ARG A CA 1
ATOM 704 C C . ARG A 1 90 ? 2.077 6.104 10.314 1.00 90.94 90 ARG A C 1
ATOM 706 O O . ARG A 1 90 ? 1.993 5.837 9.120 1.00 90.94 90 ARG A O 1
ATOM 713 N N . ALA A 1 91 ? 1.093 6.714 10.977 1.00 90.75 91 ALA A N 1
ATOM 714 C CA . ALA A 1 91 ? -0.158 7.121 10.344 1.00 90.75 91 ALA A CA 1
ATOM 715 C C . ALA A 1 91 ? 0.069 8.083 9.166 1.00 90.75 91 ALA A C 1
ATOM 717 O O . ALA A 1 91 ? -0.697 8.061 8.210 1.00 90.75 91 ALA A O 1
ATOM 718 N N . VAL A 1 92 ? 1.172 8.847 9.161 1.00 90.44 92 VAL A N 1
ATOM 719 C CA . VAL A 1 92 ? 1.540 9.734 8.040 1.00 90.44 92 VAL A CA 1
ATOM 720 C C . VAL A 1 92 ? 1.817 8.985 6.733 1.00 90.44 92 VAL A C 1
ATOM 722 O O . VAL A 1 92 ? 1.885 9.608 5.675 1.00 90.44 92 VAL A O 1
ATOM 725 N N . ARG A 1 93 ? 2.001 7.658 6.785 1.00 94.12 93 ARG A N 1
ATOM 726 C CA . ARG A 1 93 ? 2.136 6.800 5.603 1.00 94.12 93 ARG A CA 1
ATOM 727 C C . ARG A 1 93 ? 0.815 6.651 4.852 1.00 94.12 93 ARG A C 1
ATOM 729 O O . ARG A 1 93 ? 0.854 6.341 3.670 1.00 94.12 93 ARG A O 1
ATOM 736 N N . TYR A 1 94 ? -0.320 6.900 5.501 1.00 95.19 94 TYR A N 1
ATOM 737 C CA . TYR A 1 94 ? -1.657 6.783 4.930 1.00 95.19 94 TYR A CA 1
ATOM 738 C C . TYR A 1 94 ? -2.222 8.182 4.715 1.00 95.19 94 TYR A C 1
ATOM 740 O O . TYR A 1 94 ? -2.451 8.926 5.670 1.00 95.19 94 TYR A O 1
ATOM 748 N N . ARG A 1 95 ? -2.440 8.567 3.459 1.00 93.38 95 ARG A N 1
ATOM 749 C CA . ARG A 1 95 ? -2.979 9.892 3.139 1.00 93.38 95 ARG A CA 1
ATOM 750 C C . ARG A 1 95 ? -4.007 9.846 2.031 1.00 93.38 95 ARG A C 1
ATOM 752 O O . ARG A 1 95 ? -4.029 8.923 1.223 1.00 93.38 95 ARG A O 1
ATOM 759 N N . GLU A 1 96 ? -4.817 10.892 1.946 1.00 91.88 96 GLU A N 1
ATOM 760 C CA . GLU A 1 96 ? -5.667 11.105 0.781 1.00 91.88 96 GLU A CA 1
ATOM 761 C C . GLU A 1 96 ? -4.833 11.234 -0.504 1.00 91.88 96 GLU A C 1
ATOM 763 O O . GLU A 1 96 ? -3.647 11.591 -0.505 1.00 91.88 96 GLU A O 1
ATOM 768 N N . LYS A 1 97 ? -5.476 10.926 -1.628 1.00 92.38 97 LYS A N 1
ATOM 769 C CA . LYS A 1 97 ? -4.861 11.009 -2.949 1.00 92.38 97 LYS A CA 1
ATOM 770 C C . LYS A 1 97 ? -4.638 12.464 -3.357 1.00 92.38 97 LYS A C 1
ATOM 772 O O . LYS A 1 97 ? -5.573 13.263 -3.382 1.00 92.38 97 LYS A O 1
ATOM 777 N N . PHE A 1 98 ? -3.434 12.769 -3.825 1.00 92.88 98 PHE A N 1
ATOM 778 C CA . PHE A 1 98 ? -3.126 14.038 -4.458 1.00 92.88 98 PHE A CA 1
ATOM 779 C C . PHE A 1 98 ? -3.422 14.002 -5.954 1.00 92.88 98 PHE A C 1
ATOM 781 O O . PHE A 1 98 ? -2.969 13.144 -6.716 1.00 92.88 98 PHE A O 1
ATOM 788 N N . THR A 1 99 ? -4.207 14.982 -6.385 1.00 91.25 99 THR A N 1
ATOM 789 C CA . THR A 1 99 ? -4.651 15.161 -7.769 1.00 91.25 99 THR A CA 1
ATOM 790 C C . THR A 1 99 ? -4.176 16.509 -8.299 1.00 91.25 99 THR A C 1
ATOM 792 O O . THR A 1 99 ? -3.682 17.352 -7.555 1.00 91.25 99 THR A O 1
ATOM 795 N N . ARG A 1 100 ? -4.373 16.777 -9.594 1.00 88.62 100 ARG A N 1
ATOM 796 C CA . ARG A 1 100 ? -4.071 18.104 -10.166 1.00 88.62 100 ARG A CA 1
ATOM 797 C C . ARG A 1 100 ? -4.826 19.251 -9.484 1.00 88.62 100 ARG A C 1
ATOM 799 O O . ARG A 1 100 ? -4.304 20.362 -9.447 1.00 88.62 100 ARG A O 1
ATOM 806 N N . ALA A 1 101 ? -6.024 18.976 -8.966 1.00 87.25 101 ALA A N 1
ATOM 807 C CA . ALA A 1 101 ? -6.862 19.947 -8.262 1.00 87.25 101 ALA A CA 1
ATOM 808 C C . ALA A 1 101 ? -6.617 19.965 -6.744 1.00 87.25 101 ALA A C 1
ATOM 810 O O . ALA A 1 101 ? -6.708 21.015 -6.125 1.00 87.25 101 ALA A O 1
ATOM 811 N N . HIS A 1 102 ? -6.273 18.818 -6.160 1.00 86.38 102 HIS A N 1
ATOM 812 C CA . HIS A 1 102 ? -6.062 18.647 -4.724 1.00 86.38 102 HIS A CA 1
ATOM 813 C C . HIS A 1 102 ? -4.606 18.246 -4.492 1.00 86.38 102 HIS A C 1
ATOM 815 O O . HIS A 1 102 ? -4.309 17.060 -4.369 1.00 86.38 102 HIS A O 1
ATOM 821 N N . ASN A 1 103 ? -3.686 19.213 -4.534 1.00 85.88 103 ASN A N 1
ATOM 822 C CA . ASN A 1 103 ? -2.291 18.973 -4.170 1.00 85.88 103 ASN A CA 1
ATOM 823 C C . ASN A 1 103 ? -1.690 20.140 -3.366 1.00 85.88 103 ASN A C 1
ATOM 825 O O . ASN A 1 103 ? -2.067 21.292 -3.601 1.00 85.88 103 ASN A O 1
ATOM 829 N N . PRO A 1 104 ? -0.729 19.857 -2.467 1.00 84.62 104 PRO A N 1
ATOM 830 C CA . PRO A 1 104 ? -0.113 20.857 -1.590 1.00 84.62 104 PRO A CA 1
ATOM 831 C C . PRO A 1 104 ? 0.558 22.049 -2.286 1.00 84.62 104 PRO A C 1
ATOM 833 O O . PRO A 1 104 ? 0.663 23.108 -1.683 1.00 84.62 104 PRO A O 1
ATOM 836 N N . ALA A 1 105 ? 0.971 21.940 -3.556 1.00 83.56 105 ALA A N 1
ATOM 837 C CA . ALA A 1 105 ? 1.557 23.077 -4.283 1.00 83.56 105 ALA A CA 1
ATOM 838 C C . ALA A 1 105 ? 0.526 24.100 -4.789 1.00 83.56 105 ALA A C 1
ATOM 840 O O . ALA A 1 105 ? 0.908 25.137 -5.329 1.00 83.56 105 ALA A O 1
ATOM 841 N N . ARG A 1 106 ? -0.774 23.803 -4.684 1.00 83.44 106 ARG A N 1
ATOM 842 C CA . ARG A 1 106 ? -1.857 24.666 -5.187 1.00 83.44 106 ARG A CA 1
ATOM 843 C C . ARG A 1 106 ? -2.937 24.966 -4.154 1.00 83.44 106 ARG A C 1
ATOM 845 O O . ARG A 1 106 ? -3.851 25.729 -4.450 1.00 83.44 106 ARG A O 1
ATOM 852 N N . VAL A 1 107 ? -2.873 24.325 -2.991 1.00 84.75 107 VAL A N 1
ATOM 853 C CA . VAL A 1 107 ? -3.937 24.334 -1.989 1.00 84.75 107 VAL A CA 1
ATOM 854 C C . VAL A 1 107 ? -3.318 24.569 -0.616 1.00 84.75 107 VAL A C 1
ATOM 856 O O . VAL A 1 107 ? -2.719 23.664 -0.040 1.00 84.75 107 VAL A O 1
ATOM 859 N N . ASP A 1 108 ? -3.492 25.778 -0.085 1.00 85.56 108 ASP A N 1
ATOM 860 C CA . ASP A 1 108 ? -2.794 26.243 1.123 1.00 85.56 108 ASP A CA 1
ATOM 861 C C . ASP A 1 108 ? -3.058 25.371 2.357 1.00 85.56 108 ASP A C 1
ATOM 863 O O . ASP A 1 108 ? -2.143 25.078 3.123 1.00 85.56 108 ASP A O 1
ATOM 867 N N . TRP A 1 109 ? -4.291 24.888 2.541 1.00 83.62 109 TRP A N 1
ATOM 868 C CA . TRP A 1 109 ? -4.635 24.040 3.691 1.00 83.62 109 TRP A CA 1
ATOM 869 C C . TRP A 1 109 ? -4.026 22.632 3.618 1.00 83.62 109 TRP A C 1
ATOM 871 O O . TRP A 1 109 ? -4.029 21.916 4.615 1.00 83.62 109 TRP A O 1
ATOM 881 N N . LEU A 1 110 ? -3.459 22.250 2.469 1.00 82.12 110 LEU A N 1
ATOM 882 C CA . LEU A 1 110 ? -2.710 21.008 2.295 1.00 82.12 110 LEU A CA 1
ATOM 883 C C . LEU A 1 110 ? -1.190 21.195 2.463 1.00 82.12 110 LEU A C 1
ATOM 885 O O . LEU A 1 110 ? -0.460 20.207 2.428 1.00 82.12 110 LEU A O 1
ATOM 889 N N . ALA A 1 111 ? -0.695 22.422 2.671 1.00 79.94 111 ALA A N 1
ATOM 890 C CA . ALA A 1 111 ? 0.740 22.730 2.698 1.00 79.94 111 ALA A CA 1
ATOM 891 C C . ALA A 1 111 ? 1.523 22.024 3.822 1.00 79.94 111 ALA A C 1
ATOM 893 O O . ALA A 1 111 ? 2.738 21.871 3.724 1.00 79.94 111 ALA A O 1
ATOM 894 N N . ALA A 1 112 ? 0.841 21.578 4.882 1.00 83.12 112 ALA A N 1
ATOM 895 C CA . ALA A 1 112 ? 1.452 20.830 5.980 1.00 83.12 112 ALA A CA 1
ATOM 896 C C . ALA A 1 112 ? 1.756 19.359 5.632 1.00 83.12 112 ALA A C 1
ATOM 898 O O . ALA A 1 112 ? 2.453 18.685 6.391 1.00 83.12 112 ALA A O 1
ATOM 899 N N . HIS A 1 113 ? 1.240 18.842 4.514 1.00 82.44 113 HIS A N 1
ATOM 900 C CA . HIS A 1 113 ? 1.489 17.466 4.100 1.00 82.44 113 HIS A CA 1
ATOM 901 C C . HIS A 1 113 ? 2.783 17.341 3.300 1.00 82.44 113 HIS A C 1
ATOM 903 O O . HIS A 1 113 ? 3.063 18.139 2.405 1.00 82.44 113 HIS A O 1
ATOM 909 N N . THR A 1 114 ? 3.535 16.270 3.564 1.00 84.38 114 THR A N 1
ATOM 910 C CA . THR A 1 114 ? 4.695 15.913 2.750 1.00 84.38 114 THR A CA 1
ATOM 911 C C . THR A 1 114 ? 4.277 15.686 1.300 1.00 84.38 114 THR A C 1
ATOM 913 O O . THR A 1 114 ? 3.335 14.940 1.023 1.00 84.38 114 THR A O 1
ATOM 916 N N . TYR A 1 115 ? 4.975 16.336 0.371 1.00 84.50 115 TYR A N 1
ATOM 917 C CA . TYR A 1 115 ? 4.599 16.362 -1.034 1.00 84.50 115 TYR A CA 1
ATOM 918 C C . TYR A 1 115 ? 5.821 16.362 -1.937 1.00 84.50 115 TYR A C 1
ATOM 920 O O . TYR A 1 115 ? 6.699 17.212 -1.816 1.00 84.50 115 TYR A O 1
ATOM 928 N N . ILE A 1 116 ? 5.826 15.458 -2.911 1.00 86.00 116 ILE A N 1
ATOM 929 C CA . ILE A 1 116 ? 6.915 15.330 -3.887 1.00 86.00 116 ILE A CA 1
ATOM 930 C C . ILE A 1 116 ? 6.851 16.344 -5.036 1.00 86.00 116 ILE A C 1
ATOM 932 O O . ILE A 1 116 ? 7.665 16.288 -5.954 1.00 86.00 116 ILE A O 1
ATOM 936 N N . GLY A 1 117 ? 5.866 17.245 -5.036 1.00 86.75 117 GLY A N 1
ATOM 937 C CA . GLY A 1 117 ? 5.730 18.269 -6.074 1.00 86.75 117 GLY A CA 1
ATOM 938 C C . GLY A 1 117 ? 4.863 17.874 -7.274 1.00 86.75 117 GLY A C 1
ATOM 939 O O . GLY A 1 117 ? 4.645 18.720 -8.139 1.00 86.75 117 GLY A O 1
ATOM 940 N N . MET A 1 118 ? 4.326 16.648 -7.337 1.00 90.31 118 MET A N 1
ATOM 941 C CA . MET A 1 118 ? 3.472 16.193 -8.448 1.00 90.31 118 MET A CA 1
ATOM 942 C C . MET A 1 118 ? 2.276 15.326 -8.007 1.00 90.31 118 MET A C 1
ATOM 944 O O . MET A 1 118 ? 2.352 14.678 -6.962 1.00 90.31 118 MET A O 1
ATOM 948 N N . PRO A 1 119 ? 1.182 15.272 -8.799 1.00 92.56 119 PRO A N 1
ATOM 949 C CA . PRO A 1 119 ? 0.050 14.374 -8.553 1.00 92.56 119 PRO A CA 1
ATOM 950 C C . PRO A 1 119 ? 0.435 12.889 -8.586 1.00 92.56 119 PRO A C 1
ATOM 952 O O . PRO A 1 119 ? 1.289 12.486 -9.373 1.00 92.56 119 PRO A O 1
ATOM 955 N N . ASP A 1 120 ? -0.279 12.054 -7.827 1.00 94.56 120 ASP A N 1
ATOM 956 C CA . ASP A 1 120 ? 0.087 10.639 -7.644 1.00 94.56 120 ASP A CA 1
ATOM 957 C C . ASP A 1 120 ? 0.067 9.830 -8.952 1.00 94.56 120 ASP A C 1
ATOM 959 O O . ASP A 1 120 ? 1.003 9.101 -9.270 1.00 94.56 120 ASP A O 1
ATOM 963 N N . GLU A 1 121 ? -0.976 10.009 -9.766 1.00 92.75 121 GLU A N 1
ATOM 964 C CA . GLU A 1 121 ? -1.089 9.340 -11.075 1.00 92.75 121 GLU A CA 1
ATOM 965 C C . GLU A 1 121 ? 0.014 9.769 -12.042 1.00 92.75 121 GLU A C 1
ATOM 967 O O . GLU A 1 121 ? 0.489 8.978 -12.858 1.00 92.75 121 GLU A O 1
ATOM 972 N N . GLU A 1 122 ? 0.417 11.037 -11.962 1.00 93.19 122 GLU A N 1
ATOM 973 C CA . GLU A 1 122 ? 1.469 11.595 -12.804 1.00 93.19 122 GLU A CA 1
ATOM 974 C C . GLU A 1 122 ? 2.833 11.032 -12.398 1.00 93.19 122 GLU A C 1
ATOM 976 O O . GLU A 1 122 ? 3.617 10.653 -13.267 1.00 93.19 122 GLU A O 1
ATOM 981 N N . PHE A 1 123 ? 3.070 10.867 -11.092 1.00 93.69 123 PHE A N 1
ATOM 982 C CA . PHE A 1 123 ? 4.241 10.162 -10.580 1.00 93.69 123 PHE A CA 1
ATOM 983 C C . PHE A 1 123 ? 4.324 8.735 -11.133 1.00 93.69 123 PHE A C 1
ATOM 985 O O . PHE A 1 123 ? 5.315 8.394 -11.780 1.00 93.69 123 PHE A O 1
ATOM 992 N N . TRP A 1 124 ? 3.293 7.905 -10.938 1.00 91.25 124 TRP A N 1
ATOM 993 C CA . TRP A 1 124 ? 3.350 6.509 -11.383 1.00 91.25 124 TRP A CA 1
ATOM 994 C C . TRP A 1 124 ? 3.472 6.394 -12.902 1.00 91.25 124 TRP A C 1
ATOM 996 O O . TRP A 1 124 ? 4.355 5.689 -13.386 1.00 91.25 124 TRP A O 1
ATOM 1006 N N . SER A 1 125 ? 2.636 7.103 -13.667 1.00 88.12 125 SER A N 1
ATOM 1007 C CA . SER A 1 125 ? 2.674 7.037 -15.137 1.00 88.12 125 SER A CA 1
ATOM 1008 C C . SER A 1 125 ? 4.032 7.458 -15.705 1.00 88.12 125 SER A C 1
ATOM 1010 O O . SER A 1 125 ? 4.584 6.757 -16.558 1.00 88.12 125 SER A O 1
ATOM 1012 N N . THR A 1 126 ? 4.625 8.533 -15.179 1.00 88.44 126 THR A N 1
ATOM 1013 C CA . THR A 1 126 ? 5.955 8.992 -15.597 1.00 88.44 126 THR A CA 1
ATOM 1014 C C . THR A 1 126 ? 7.009 7.946 -15.255 1.00 88.44 126 THR A C 1
ATOM 1016 O O . THR A 1 126 ? 7.727 7.469 -16.127 1.00 88.44 126 THR A O 1
ATOM 1019 N N . ARG A 1 127 ? 7.075 7.500 -14.000 1.00 88.56 127 ARG A N 1
ATOM 1020 C CA . ARG A 1 127 ? 8.168 6.629 -13.556 1.00 88.56 127 ARG A CA 1
ATOM 1021 C C . ARG A 1 127 ? 8.085 5.210 -14.121 1.00 88.56 127 ARG A C 1
ATOM 1023 O O . ARG A 1 127 ? 9.130 4.618 -14.389 1.00 88.56 127 ARG A O 1
ATOM 1030 N N . TYR A 1 128 ? 6.882 4.679 -14.354 1.00 79.81 128 TYR A N 1
ATOM 1031 C CA . TYR A 1 128 ? 6.714 3.414 -15.073 1.00 79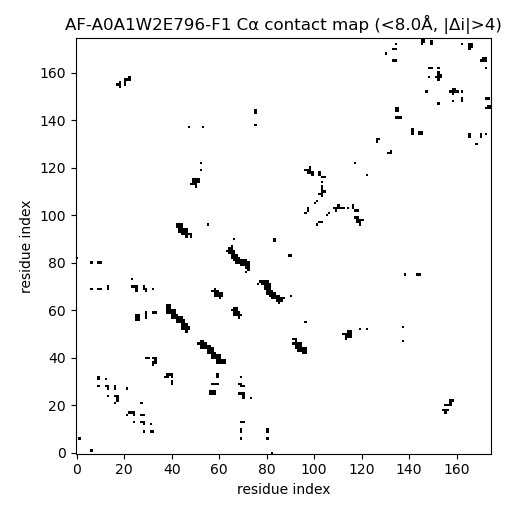.81 128 TYR A CA 1
ATOM 1032 C C . TYR A 1 128 ? 7.096 3.541 -16.552 1.00 79.81 128 TYR A C 1
ATOM 1034 O O . TYR A 1 128 ? 7.811 2.678 -17.057 1.00 79.81 128 TYR A O 1
ATOM 1042 N N . SER A 1 129 ? 6.694 4.618 -17.243 1.00 79.69 129 SER A N 1
ATOM 1043 C CA . SER A 1 129 ? 7.080 4.823 -18.652 1.00 79.69 129 SER A CA 1
ATOM 1044 C C . SER A 1 129 ? 8.589 5.027 -18.834 1.00 79.69 129 SER A C 1
ATOM 1046 O O . SER A 1 129 ? 9.165 4.550 -19.809 1.00 79.69 129 SER A O 1
ATOM 1048 N N . GLU A 1 130 ? 9.251 5.638 -17.852 1.00 87.06 130 GLU A N 1
ATOM 1049 C CA . GLU A 1 130 ? 10.708 5.784 -17.792 1.00 87.06 130 GLU A CA 1
ATOM 1050 C C . GLU A 1 130 ? 11.442 4.522 -17.297 1.00 87.06 130 GLU A C 1
ATOM 1052 O O . GLU A 1 130 ? 12.671 4.531 -17.219 1.00 87.06 130 GLU A O 1
ATOM 1057 N N . ARG A 1 131 ? 10.722 3.449 -16.927 1.00 81.56 131 ARG A N 1
ATOM 1058 C CA . ARG A 1 131 ? 11.276 2.213 -16.329 1.00 81.56 131 ARG A CA 1
ATOM 1059 C C . ARG A 1 131 ? 12.109 2.450 -15.061 1.00 81.56 131 ARG A C 1
ATOM 1061 O O . ARG A 1 131 ? 13.060 1.725 -14.777 1.00 81.56 131 ARG A O 1
ATOM 1068 N N . ARG A 1 132 ? 11.748 3.468 -14.276 1.00 84.06 132 ARG A N 1
ATOM 1069 C CA . ARG A 1 132 ? 12.449 3.850 -13.037 1.00 84.06 132 ARG A CA 1
ATOM 1070 C C . ARG A 1 132 ? 11.909 3.175 -11.775 1.00 84.06 132 ARG A C 1
ATOM 1072 O O . ARG A 1 132 ? 12.531 3.314 -10.729 1.00 84.06 132 ARG A O 1
ATOM 1079 N N . LEU A 1 133 ? 10.780 2.468 -11.855 1.00 86.94 133 LEU A N 1
ATOM 1080 C CA . LEU A 1 133 ? 10.201 1.712 -10.738 1.00 86.94 133 LEU A CA 1
ATOM 1081 C C . LEU A 1 133 ? 10.227 0.219 -11.061 1.00 86.94 133 LEU A C 1
ATOM 1083 O O . LEU A 1 133 ? 9.410 -0.261 -11.846 1.00 86.94 133 LEU A O 1
ATOM 1087 N N . GLY A 1 134 ? 11.171 -0.499 -10.455 1.00 86.81 134 GLY A N 1
ATOM 1088 C CA . GLY A 1 134 ? 11.208 -1.960 -10.484 1.00 86.81 134 GLY A CA 1
ATOM 1089 C C . GLY A 1 134 ? 10.264 -2.599 -9.454 1.00 86.81 134 GLY A C 1
ATOM 1090 O O . GLY A 1 134 ? 9.591 -1.892 -8.696 1.00 86.81 134 GLY A O 1
ATOM 1091 N N . PRO A 1 135 ? 10.204 -3.937 -9.398 1.00 89.19 135 PRO A N 1
ATOM 1092 C CA . PRO A 1 135 ? 9.494 -4.648 -8.337 1.00 89.19 135 PRO A CA 1
ATOM 1093 C C . PRO A 1 135 ? 10.015 -4.230 -6.954 1.00 89.19 135 PRO A C 1
ATOM 1095 O O . PRO A 1 135 ? 11.225 -4.161 -6.739 1.00 89.19 135 PRO A O 1
ATOM 1098 N N . GLY A 1 136 ? 9.112 -3.918 -6.021 1.00 90.25 136 GLY A N 1
ATOM 1099 C CA . GLY A 1 136 ? 9.486 -3.541 -4.654 1.00 90.25 136 GLY A CA 1
ATOM 1100 C C . GLY A 1 136 ? 10.360 -2.284 -4.540 1.00 90.25 136 GLY A C 1
ATOM 1101 O O . GLY A 1 136 ? 11.063 -2.141 -3.550 1.00 90.25 136 GLY A O 1
ATOM 1102 N N . TRP A 1 137 ? 10.337 -1.366 -5.518 1.00 92.06 137 TRP A N 1
ATOM 1103 C CA . TRP A 1 137 ? 11.195 -0.162 -5.562 1.00 92.06 137 TRP A CA 1
ATOM 1104 C C . TRP A 1 137 ? 11.145 0.731 -4.310 1.00 92.06 137 TRP A C 1
ATOM 1106 O O . TRP A 1 137 ? 12.027 1.561 -4.109 1.00 92.06 137 TRP A O 1
ATOM 1116 N N . TRP A 1 138 ? 10.091 0.608 -3.501 1.00 93.06 138 TRP A N 1
ATOM 1117 C CA . TRP A 1 138 ? 9.903 1.355 -2.258 1.00 93.06 138 TRP A CA 1
ATOM 1118 C C . TRP A 1 138 ? 10.641 0.734 -1.060 1.00 93.06 138 TRP A C 1
ATOM 1120 O O . TRP A 1 138 ? 10.621 1.303 0.033 1.00 93.06 138 TRP A O 1
ATOM 1130 N N . LEU A 1 139 ? 11.266 -0.430 -1.246 1.00 91.94 139 LEU A N 1
ATOM 1131 C CA . LEU A 1 139 ? 12.021 -1.151 -0.231 1.00 91.94 139 LEU A CA 1
ATOM 1132 C C . LEU A 1 139 ? 13.516 -0.868 -0.383 1.00 91.94 139 LEU A C 1
ATOM 1134 O O . LEU A 1 139 ? 14.037 -0.796 -1.493 1.00 91.94 139 LEU A O 1
ATOM 1138 N N . LEU A 1 140 ? 14.212 -0.739 0.750 1.00 89.19 140 LEU A N 1
ATOM 1139 C CA . LEU A 1 140 ? 15.679 -0.665 0.767 1.00 89.19 140 LEU A CA 1
ATOM 1140 C C . LEU A 1 140 ? 16.310 -1.985 0.306 1.00 89.19 140 LEU A C 1
ATOM 1142 O O . LEU A 1 140 ? 17.338 -1.973 -0.364 1.00 89.19 140 LEU A O 1
ATOM 1146 N N . ASP A 1 141 ? 15.671 -3.095 0.669 1.00 90.88 141 ASP A N 1
ATOM 1147 C CA . ASP A 1 141 ? 15.971 -4.450 0.224 1.00 90.88 141 ASP A CA 1
ATOM 1148 C C . ASP A 1 141 ? 14.649 -5.097 -0.200 1.00 90.88 141 ASP A C 1
ATOM 1150 O O . ASP A 1 141 ? 13.710 -5.183 0.593 1.00 90.88 141 ASP A O 1
ATOM 1154 N N . ASN A 1 142 ? 14.554 -5.490 -1.467 1.00 92.25 142 ASN A N 1
ATOM 1155 C CA . ASN A 1 142 ? 13.359 -6.091 -2.051 1.00 92.25 142 ASN A CA 1
ATOM 1156 C C . ASN A 1 142 ? 13.479 -7.615 -2.219 1.00 92.25 142 ASN A C 1
ATOM 1158 O O . ASN A 1 142 ? 12.605 -8.211 -2.847 1.00 92.25 142 ASN A O 1
ATOM 1162 N N . SER A 1 143 ? 14.510 -8.253 -1.659 1.00 91.38 143 SER A N 1
ATOM 1163 C CA . SER A 1 143 ? 14.754 -9.694 -1.815 1.00 91.38 143 SER A CA 1
ATOM 1164 C C . SER A 1 143 ? 13.575 -10.533 -1.317 1.00 91.38 143 SER A C 1
ATOM 1166 O O . SER A 1 143 ? 13.092 -11.403 -2.039 1.00 91.38 143 SER A O 1
ATOM 1168 N N . ASP A 1 144 ? 13.032 -10.213 -0.138 1.00 90.12 144 ASP A N 1
ATOM 1169 C CA . ASP A 1 144 ? 11.868 -10.914 0.428 1.00 90.12 144 ASP A CA 1
ATOM 1170 C C . ASP A 1 144 ? 10.597 -10.702 -0.409 1.00 90.12 144 ASP A C 1
ATOM 1172 O O . ASP A 1 144 ? 9.791 -11.619 -0.578 1.00 90.12 144 ASP A O 1
ATOM 1176 N N . TYR A 1 145 ? 10.425 -9.500 -0.972 1.00 91.50 145 TYR A N 1
ATOM 1177 C CA . TYR A 1 145 ? 9.326 -9.199 -1.892 1.00 91.50 145 TYR A CA 1
ATOM 1178 C C . TYR A 1 145 ? 9.415 -10.061 -3.151 1.00 91.50 145 TYR A C 1
ATOM 1180 O O . TYR A 1 145 ? 8.423 -10.657 -3.571 1.00 91.50 145 TYR A O 1
ATOM 1188 N N . LEU A 1 146 ? 10.605 -10.132 -3.749 1.00 91.56 146 LEU A N 1
ATOM 1189 C CA . LEU A 1 146 ? 10.862 -10.910 -4.956 1.00 91.56 146 LEU A CA 1
ATOM 1190 C C . LEU A 1 146 ? 10.690 -12.411 -4.701 1.00 91.56 146 LEU A C 1
ATOM 1192 O O . LEU A 1 146 ? 10.003 -13.078 -5.472 1.00 91.56 146 LEU A O 1
ATOM 1196 N N . ALA A 1 147 ? 11.232 -12.923 -3.593 1.00 90.50 147 ALA A N 1
ATOM 1197 C CA . ALA A 1 147 ? 11.063 -14.314 -3.182 1.00 90.50 147 ALA A CA 1
ATOM 1198 C C . ALA A 1 147 ? 9.579 -14.664 -3.005 1.00 90.50 147 ALA A C 1
ATOM 1200 O O . ALA A 1 147 ? 9.083 -15.604 -3.623 1.00 90.50 147 ALA A O 1
ATOM 1201 N N . TRP A 1 148 ? 8.827 -13.848 -2.257 1.00 90.44 148 TRP A N 1
ATOM 1202 C CA . TRP A 1 148 ? 7.390 -14.062 -2.097 1.00 90.44 148 TRP A CA 1
ATOM 1203 C C . TRP A 1 148 ? 6.645 -14.013 -3.430 1.00 90.44 148 TRP A C 1
ATOM 1205 O O . TRP A 1 148 ? 5.776 -14.856 -3.668 1.00 90.44 148 TRP A O 1
ATOM 1215 N N . LEU A 1 149 ? 6.970 -13.040 -4.290 1.00 89.31 149 LEU A N 1
ATOM 1216 C CA . LEU A 1 149 ? 6.336 -12.891 -5.596 1.00 89.31 149 LEU A CA 1
ATOM 1217 C C . LEU A 1 149 ? 6.572 -14.140 -6.445 1.00 89.31 149 LEU A C 1
ATOM 1219 O O . LEU A 1 149 ? 5.641 -14.590 -7.104 1.00 89.31 149 LEU A O 1
ATOM 1223 N N . ASN A 1 150 ? 7.761 -14.737 -6.395 1.00 87.62 150 ASN A N 1
ATOM 1224 C CA . A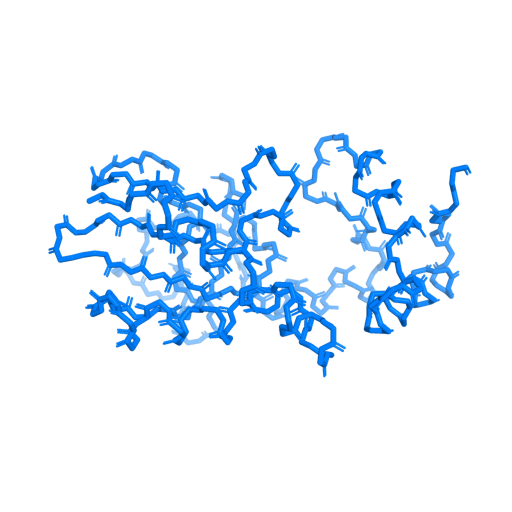SN A 1 150 ? 8.046 -15.987 -7.093 1.00 87.62 150 ASN A CA 1
ATOM 1225 C C . ASN A 1 150 ? 7.274 -17.171 -6.524 1.00 87.62 150 ASN A C 1
ATOM 1227 O O . ASN A 1 150 ? 6.611 -17.872 -7.287 1.00 87.62 150 ASN A O 1
ATOM 1231 N N . ASP A 1 151 ? 7.311 -17.347 -5.205 1.00 89.25 151 ASP A N 1
ATOM 1232 C CA . ASP A 1 151 ? 6.718 -18.502 -4.526 1.00 89.25 151 ASP A CA 1
ATOM 1233 C C . ASP A 1 151 ? 5.184 -18.498 -4.582 1.00 89.25 151 ASP A C 1
ATOM 1235 O O . ASP A 1 151 ? 4.543 -19.548 -4.510 1.00 89.25 151 ASP A O 1
ATOM 1239 N N . ASN A 1 152 ? 4.572 -17.313 -4.691 1.00 86.31 152 ASN A N 1
ATOM 1240 C CA . ASN A 1 152 ? 3.124 -17.145 -4.564 1.00 86.31 152 ASN A CA 1
ATOM 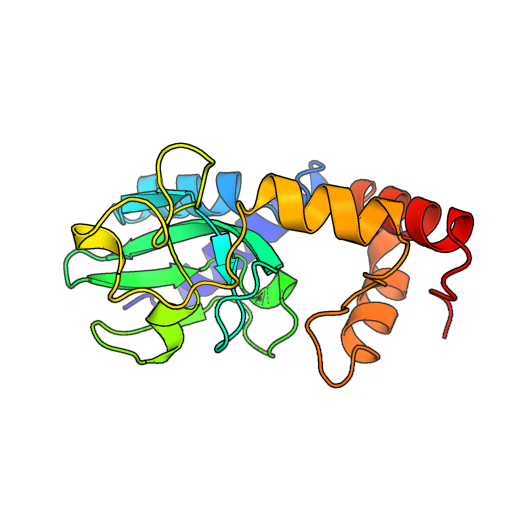1241 C C . ASN A 1 152 ? 2.425 -16.664 -5.839 1.00 86.31 152 ASN A C 1
ATOM 1243 O O . ASN A 1 152 ? 1.196 -16.732 -5.894 1.00 86.31 152 ASN A O 1
ATOM 1247 N N . ALA A 1 153 ? 3.149 -16.202 -6.863 1.00 85.12 153 ALA A N 1
ATOM 1248 C CA . ALA A 1 153 ? 2.550 -15.725 -8.113 1.00 85.12 153 ALA A CA 1
ATOM 1249 C C . ALA A 1 153 ? 1.593 -16.753 -8.728 1.00 85.12 153 ALA A C 1
ATOM 1251 O O . ALA A 1 153 ? 0.474 -16.403 -9.093 1.00 85.12 153 ALA A O 1
ATOM 1252 N N . ASP A 1 154 ? 1.986 -18.026 -8.768 1.00 86.44 154 ASP A N 1
ATOM 1253 C CA . ASP A 1 154 ? 1.179 -19.081 -9.393 1.00 86.44 154 ASP A CA 1
ATOM 1254 C C . ASP A 1 154 ? -0.075 -19.425 -8.575 1.00 86.44 154 ASP A C 1
ATOM 1256 O O . ASP A 1 154 ? -1.067 -19.914 -9.116 1.00 86.44 154 ASP A O 1
ATOM 1260 N N . ARG A 1 155 ? -0.071 -19.115 -7.271 1.00 89.50 155 ARG A N 1
ATOM 1261 C CA . ARG A 1 155 ? -1.243 -19.260 -6.399 1.00 89.50 155 ARG A CA 1
ATOM 1262 C C . ARG A 1 155 ? -2.263 -18.141 -6.611 1.00 89.50 155 ARG A C 1
ATOM 1264 O O . ARG A 1 155 ? -3.450 -18.347 -6.365 1.00 89.50 155 ARG A O 1
ATOM 1271 N N . TYR A 1 156 ? -1.816 -16.967 -7.051 1.00 89.00 156 TYR A N 1
ATOM 1272 C CA . TYR A 1 156 ? -2.653 -15.783 -7.209 1.00 89.00 156 TYR A CA 1
ATOM 1273 C C . TYR A 1 156 ? -2.463 -15.181 -8.604 1.00 89.00 156 TYR A C 1
ATOM 1275 O O . TYR A 1 156 ? -1.565 -14.373 -8.831 1.00 89.00 156 TYR A O 1
ATOM 1283 N N . TRP A 1 157 ? -3.346 -15.525 -9.541 1.00 85.06 157 TRP A N 1
ATOM 1284 C CA . TRP A 1 157 ? -3.168 -15.241 -10.973 1.00 85.06 157 TRP A CA 1
ATOM 1285 C C . TRP A 1 157 ? -2.838 -13.774 -11.329 1.00 85.06 157 TRP A C 1
ATOM 1287 O O . TRP A 1 157 ? -2.089 -13.528 -12.273 1.00 85.06 157 TRP A O 1
ATOM 1297 N N . LEU A 1 158 ? -3.337 -12.778 -10.581 1.00 86.06 158 LEU A N 1
ATOM 1298 C CA . LEU A 1 158 ? -2.961 -11.372 -10.805 1.00 86.06 158 LEU A CA 1
ATOM 1299 C C . LEU A 1 158 ? -1.502 -11.072 -10.454 1.00 86.06 158 LEU A C 1
ATOM 1301 O O . LEU A 1 158 ? -0.872 -10.246 -11.112 1.00 86.06 158 LEU A O 1
ATOM 1305 N N . PHE A 1 159 ? -0.953 -11.735 -9.439 1.00 87.38 159 PHE A N 1
ATOM 1306 C CA . PHE A 1 159 ? 0.464 -11.633 -9.106 1.00 87.38 159 PHE A CA 1
ATOM 1307 C C . PHE A 1 159 ? 1.330 -12.372 -10.135 1.00 87.38 159 PHE A C 1
ATOM 1309 O O . PHE A 1 159 ? 2.378 -11.842 -10.496 1.00 87.38 159 PHE A O 1
ATOM 1316 N N . ALA A 1 160 ? 0.867 -13.497 -10.702 1.00 87.06 160 ALA A N 1
ATOM 1317 C CA . ALA A 1 160 ? 1.512 -14.113 -11.871 1.00 87.06 160 ALA A CA 1
ATOM 1318 C C . ALA A 1 160 ? 1.576 -13.157 -13.065 1.00 87.06 160 ALA A C 1
ATOM 1320 O O . ALA A 1 160 ? 2.663 -12.893 -13.576 1.00 87.06 160 ALA A O 1
ATOM 1321 N N . ARG A 1 161 ? 0.450 -12.539 -13.439 1.00 88.94 161 ARG A N 1
ATOM 1322 C CA . ARG A 1 161 ? 0.425 -11.525 -14.503 1.00 88.94 161 ARG A CA 1
ATOM 1323 C C . ARG A 1 161 ? 1.372 -10.362 -14.201 1.00 88.94 161 ARG A C 1
ATOM 1325 O O . ARG A 1 161 ? 2.051 -9.864 -15.095 1.00 88.94 161 ARG A O 1
ATOM 1332 N N . LYS A 1 162 ? 1.441 -9.922 -12.941 1.00 86.75 162 LYS A N 1
ATOM 1333 C CA . LYS A 1 162 ? 2.343 -8.836 -12.548 1.00 86.75 162 LYS A CA 1
ATOM 1334 C C . LYS A 1 162 ? 3.817 -9.224 -12.688 1.00 86.75 162 LYS A C 1
ATOM 1336 O O . LYS A 1 162 ? 4.615 -8.416 -13.157 1.00 86.75 162 LYS A O 1
ATOM 1341 N N . ARG A 1 163 ? 4.171 -10.458 -12.321 1.00 89.44 163 ARG A N 1
ATOM 1342 C CA . ARG A 1 163 ? 5.509 -11.027 -12.531 1.00 89.44 163 ARG A CA 1
ATOM 1343 C C . ARG A 1 163 ? 5.864 -11.068 -14.022 1.00 89.44 163 ARG A C 1
ATOM 1345 O O . ARG A 1 163 ? 6.944 -10.619 -14.393 1.00 89.44 163 ARG A O 1
ATOM 1352 N N . GLU A 1 164 ? 4.944 -11.512 -14.876 1.00 88.88 164 GLU A N 1
ATOM 1353 C CA . GLU A 1 164 ? 5.130 -11.530 -16.338 1.00 88.88 164 GLU A CA 1
ATOM 1354 C C . GLU A 1 164 ? 5.336 -10.123 -16.926 1.00 88.88 164 GLU A C 1
ATOM 1356 O O . GLU A 1 164 ? 6.196 -9.923 -17.788 1.00 88.88 164 GLU A O 1
ATOM 1361 N N . GLU A 1 165 ? 4.592 -9.121 -16.440 1.00 87.75 165 GLU A N 1
ATOM 1362 C CA . GLU A 1 165 ? 4.803 -7.717 -16.819 1.00 87.75 165 GLU A CA 1
ATOM 1363 C C . GLU A 1 165 ? 6.226 -7.261 -16.484 1.00 87.75 165 GLU A C 1
ATOM 1365 O O . GLU A 1 165 ? 6.898 -6.656 -17.321 1.00 87.75 165 GLU A O 1
ATOM 1370 N N . TYR A 1 166 ? 6.709 -7.567 -15.278 1.00 87.44 166 TYR A N 1
ATOM 1371 C CA . TYR A 1 166 ? 8.062 -7.200 -14.871 1.00 87.44 166 TYR A CA 1
ATOM 1372 C C . TYR A 1 166 ? 9.137 -7.890 -15.717 1.00 87.44 166 TYR A C 1
ATOM 1374 O O . TYR A 1 166 ? 10.065 -7.222 -16.177 1.00 87.44 166 TYR A O 1
ATOM 1382 N N . GLN A 1 167 ? 8.979 -9.184 -15.999 1.00 87.38 167 GLN A N 1
ATOM 1383 C CA . GLN A 1 167 ? 9.884 -9.931 -16.878 1.00 87.38 167 GLN A CA 1
ATOM 1384 C C . GLN A 1 167 ? 9.910 -9.342 -18.295 1.00 87.38 167 GLN A C 1
ATOM 1386 O O . GLN A 1 167 ? 10.978 -9.158 -18.876 1.00 87.38 167 GLN A O 1
ATOM 1391 N N . THR A 1 168 ? 8.750 -8.952 -18.829 1.00 86.56 168 THR A N 1
ATOM 1392 C CA . THR A 1 168 ? 8.643 -8.301 -20.148 1.00 86.56 168 THR A CA 1
ATOM 1393 C C . THR A 1 168 ? 9.354 -6.943 -20.184 1.00 86.56 168 THR A C 1
ATOM 1395 O O . THR A 1 168 ? 9.877 -6.531 -21.220 1.00 86.56 168 THR A O 1
ATOM 1398 N N . LEU A 1 169 ? 9.411 -6.241 -19.049 1.00 82.38 169 LEU A N 1
ATOM 1399 C CA . LEU A 1 169 ? 10.146 -4.981 -18.899 1.00 82.38 169 LEU A CA 1
ATOM 1400 C C . LEU A 1 169 ? 11.656 -5.174 -18.677 1.00 82.38 169 LEU A C 1
ATOM 1402 O O . LEU A 1 169 ? 12.388 -4.182 -18.653 1.00 82.38 169 LEU A O 1
ATOM 1406 N N . GLY A 1 170 ? 12.124 -6.422 -18.577 1.00 83.06 170 GLY A N 1
ATOM 1407 C CA . GLY A 1 170 ? 13.529 -6.774 -18.382 1.00 83.06 170 GLY A CA 1
ATOM 1408 C C . GLY A 1 170 ? 13.976 -6.770 -16.921 1.00 83.06 170 GLY A C 1
ATOM 1409 O O . GLY A 1 170 ? 15.178 -6.729 -16.668 1.00 83.06 170 GLY A O 1
ATOM 1410 N N . TYR A 1 171 ? 13.043 -6.786 -15.965 1.00 82.62 171 TYR A N 1
ATOM 1411 C CA . TYR A 1 171 ? 13.389 -6.988 -14.562 1.00 82.62 171 TYR A CA 1
ATOM 1412 C C . TYR A 1 171 ? 13.602 -8.474 -14.302 1.00 82.62 171 TYR A C 1
ATOM 1414 O O . TYR A 1 171 ? 12.719 -9.289 -14.587 1.00 82.62 171 TYR A O 1
ATOM 1422 N N . ASP A 1 172 ? 14.756 -8.807 -13.727 1.00 75.44 172 ASP A N 1
ATOM 1423 C CA . ASP A 1 172 ? 14.977 -10.145 -13.209 1.00 75.44 172 ASP A CA 1
ATOM 1424 C C . ASP A 1 172 ? 14.131 -10.312 -11.951 1.00 75.44 172 ASP A C 1
ATOM 1426 O O . ASP A 1 172 ? 14.398 -9.725 -10.902 1.00 75.44 172 ASP A O 1
ATOM 1430 N N . CYS A 1 173 ? 13.017 -11.014 -12.116 1.00 73.62 173 CYS A N 1
ATOM 1431 C CA . CYS A 1 173 ? 12.176 -11.391 -10.996 1.00 73.62 173 CYS A CA 1
ATOM 1432 C C . CYS A 1 173 ? 12.598 -12.739 -10.431 1.00 73.62 173 CYS A C 1
ATOM 1434 O O . CYS A 1 173 ? 12.076 -13.081 -9.384 1.00 73.62 173 CYS A O 1
ATOM 1436 N N . ALA A 1 174 ? 13.483 -13.497 -11.090 1.00 59.00 174 ALA A N 1
ATOM 1437 C CA . ALA A 1 174 ? 13.974 -14.762 -10.571 1.00 59.00 174 ALA A CA 1
ATOM 1438 C C . ALA A 1 174 ? 15.067 -14.503 -9.526 1.00 59.00 174 ALA A C 1
ATOM 1440 O O . ALA A 1 174 ? 15.897 -13.610 -9.681 1.00 59.00 174 ALA A O 1
ATOM 1441 N N . VAL A 1 175 ? 15.043 -15.293 -8.456 1.00 50.22 175 VAL A N 1
ATOM 1442 C CA . VAL A 1 175 ? 16.218 -15.521 -7.608 1.00 50.22 175 VAL A CA 1
ATOM 1443 C C . VAL A 1 175 ? 16.758 -16.893 -7.976 1.00 50.22 175 VAL A C 1
ATOM 1445 O O . VAL A 1 175 ? 15.916 -17.810 -8.124 1.00 50.22 175 VAL A O 1
#

Radius of gyration: 16.7 Å; Cα contacts (8 Å, |Δi|>4): 265; chains: 1; bounding box: 35×46×40 Å

Nearest PDB structures (foldseek):
  5zoh-assembly1_A  TM=2.875E-01  e=1.663E+00  Nostoc sp. PCC 7120 = FACHB-418
  6xhg-assembly2_B  TM=4.000E-01  e=4.167E+00  [Leptolyngbya] sp. JSC-1
  6oap-assembly1_B  TM=3.819E-01  e=7.230E+00  [Leptolyngbya] sp. JSC-1

Mean predicted aligned error: 4.31 Å